Protein AF-A0A4S0MP78-F1 (afdb_monomer)

pLDDT: mean 83.23, std 20.67, range [44.12, 98.81]

Structure (mmCIF, N/CA/C/O backbone):
data_AF-A0A4S0MP78-F1
#
_entry.id   AF-A0A4S0MP78-F1
#
loop_
_atom_site.group_PDB
_atom_site.id
_atom_site.type_symbol
_atom_site.label_atom_id
_atom_site.label_alt_id
_atom_site.label_comp_id
_atom_site.label_asym_id
_atom_site.label_entity_id
_atom_site.label_seq_id
_atom_site.pdbx_PDB_ins_code
_atom_site.Cartn_x
_atom_site.Cartn_y
_atom_site.Cartn_z
_atom_site.occupancy
_atom_site.B_iso_or_equiv
_atom_site.auth_seq_id
_atom_site.auth_comp_id
_atom_site.auth_asym_id
_atom_site.auth_atom_id
_atom_site.pdbx_PDB_model_num
ATOM 1 N N . MET A 1 1 ? -15.219 48.459 63.300 1.00 55.19 1 MET A N 1
ATOM 2 C CA . MET A 1 1 ? -16.143 47.546 62.585 1.00 55.19 1 MET A CA 1
ATOM 3 C C . MET A 1 1 ? -16.292 47.858 61.081 1.00 55.19 1 MET A C 1
ATOM 5 O O . MET A 1 1 ? -17.227 47.370 60.475 1.00 55.19 1 MET A O 1
ATOM 9 N N . SER A 1 2 ? -15.349 48.574 60.436 1.00 51.41 2 SER A N 1
ATOM 10 C CA . SER A 1 2 ? -15.395 48.865 58.979 1.00 51.41 2 SER A CA 1
ATOM 11 C C . SER A 1 2 ? -14.285 48.167 58.157 1.00 51.41 2 SER A C 1
ATOM 13 O O . SER A 1 2 ? -14.355 48.085 56.939 1.00 51.41 2 SER A O 1
ATOM 15 N N . LYS A 1 3 ? -13.267 47.577 58.808 1.00 48.34 3 LYS A N 1
ATOM 16 C CA . LYS A 1 3 ? -12.114 46.948 58.121 1.00 48.34 3 LYS A CA 1
ATOM 17 C C . LYS A 1 3 ? -12.174 45.415 58.016 1.00 48.34 3 LYS A C 1
ATOM 19 O O . LYS A 1 3 ? -11.410 44.836 57.259 1.00 48.34 3 LYS A O 1
ATOM 24 N N . ILE A 1 4 ? -13.107 44.767 58.723 1.00 53.25 4 ILE A N 1
ATOM 25 C CA . ILE A 1 4 ? -13.326 43.307 58.647 1.00 53.25 4 ILE A CA 1
ATOM 26 C C . ILE A 1 4 ? -14.139 42.912 57.396 1.00 53.25 4 ILE A C 1
ATOM 28 O O . ILE A 1 4 ? -13.996 41.802 56.897 1.00 53.25 4 ILE A O 1
ATOM 32 N N . CYS A 1 5 ? -14.930 43.838 56.837 1.00 47.81 5 CYS A N 1
ATOM 33 C CA . CYS A 1 5 ? -15.753 43.583 55.649 1.00 47.81 5 CYS A CA 1
ATOM 34 C C . CYS A 1 5 ? -14.944 43.639 54.334 1.00 47.81 5 CYS A C 1
ATOM 36 O O . CYS A 1 5 ? -15.286 42.965 53.368 1.00 47.81 5 CYS A O 1
ATOM 38 N N . LEU A 1 6 ? -13.822 44.377 54.301 1.00 49.25 6 LEU A N 1
ATOM 39 C CA . LEU A 1 6 ? -13.010 44.534 53.083 1.00 49.25 6 LEU A CA 1
ATOM 40 C C . LEU A 1 6 ? -12.080 43.342 52.786 1.00 49.25 6 LEU A C 1
ATOM 42 O O . LEU A 1 6 ? -11.651 43.174 51.651 1.00 49.25 6 LEU A O 1
ATOM 46 N N . LEU A 1 7 ? -11.781 42.501 53.781 1.00 47.03 7 LEU A N 1
ATOM 47 C CA . LEU A 1 7 ? -10.925 41.318 53.610 1.00 47.03 7 LEU A CA 1
ATOM 48 C C . LEU A 1 7 ? -11.683 40.096 53.068 1.00 47.03 7 LEU A C 1
ATOM 50 O O . LEU A 1 7 ? -11.068 39.206 52.488 1.00 47.03 7 LEU A O 1
ATOM 54 N N . CYS A 1 8 ? -13.015 40.074 53.182 1.00 47.84 8 CYS A N 1
ATOM 55 C CA . CYS A 1 8 ? -13.838 38.975 52.666 1.00 47.84 8 CYS A CA 1
ATOM 56 C C . CYS A 1 8 ? -14.143 39.099 51.162 1.00 47.84 8 CYS A C 1
ATOM 58 O O . CYS A 1 8 ? -14.526 38.115 50.535 1.00 47.84 8 CYS A O 1
ATOM 60 N N . ALA A 1 9 ? -13.933 40.275 50.560 1.00 48.72 9 ALA A N 1
ATOM 61 C CA . ALA A 1 9 ? -14.227 40.511 49.145 1.00 48.72 9 ALA A CA 1
ATOM 62 C C . ALA A 1 9 ? -13.094 40.088 48.184 1.00 48.72 9 ALA A C 1
ATOM 64 O O . ALA A 1 9 ? -13.356 39.879 47.004 1.00 48.72 9 ALA A O 1
ATOM 65 N N . CYS A 1 10 ? -11.857 39.900 48.664 1.00 44.12 10 CYS A N 1
ATOM 66 C CA . CYS A 1 10 ? -10.734 39.457 47.818 1.00 44.12 10 CYS A CA 1
ATOM 67 C C . CYS A 1 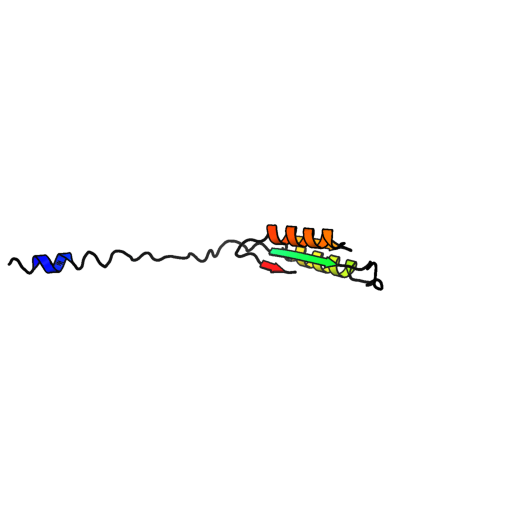10 ? -10.546 37.932 47.761 1.00 44.12 10 CYS A C 1
ATOM 69 O O . CYS A 1 10 ? -9.875 37.439 46.859 1.00 44.12 10 CYS A O 1
ATOM 71 N N . LEU A 1 11 ? -11.142 37.165 48.679 1.00 46.69 11 LEU A N 1
ATOM 72 C CA . LEU A 1 11 ? -11.009 35.700 48.705 1.00 46.69 11 LEU A CA 1
ATOM 73 C C . LEU A 1 11 ? -12.071 34.965 47.871 1.00 46.69 11 LEU A C 1
ATOM 75 O O . LEU A 1 11 ? -11.931 33.771 47.630 1.00 46.69 11 LEU A O 1
ATOM 79 N N . LEU A 1 12 ? -13.087 35.673 47.370 1.00 49.53 12 LEU A N 1
ATOM 80 C CA . LEU A 1 12 ? -14.126 35.104 46.501 1.00 49.53 12 LEU A CA 1
ATOM 81 C C . LEU A 1 12 ? -13.877 35.337 45.001 1.00 49.53 12 LEU A C 1
ATOM 83 O O . LEU A 1 12 ? -14.665 34.876 44.183 1.00 49.53 12 LEU A O 1
ATOM 87 N N . PHE A 1 13 ? -12.772 35.995 44.624 1.00 49.22 13 PHE A N 1
ATOM 88 C CA . PHE A 1 13 ? -12.442 36.287 43.219 1.00 49.22 13 PHE A CA 1
ATOM 89 C C . PHE A 1 13 ? -11.276 35.458 42.646 1.00 49.22 13 PHE A C 1
ATOM 91 O O . PHE A 1 13 ? -10.946 35.607 41.474 1.00 49.22 13 PHE A O 1
ATOM 98 N N . LEU A 1 14 ? -10.664 34.558 43.432 1.00 51.03 14 LEU A N 1
ATOM 99 C CA . LEU A 1 14 ? -9.525 33.733 42.984 1.00 51.03 14 LEU A CA 1
ATOM 100 C C . LEU A 1 14 ? -9.792 32.217 42.929 1.00 51.03 14 LEU A C 1
ATOM 102 O O . LEU A 1 14 ? -8.887 31.459 42.599 1.00 51.03 14 LEU A O 1
ATOM 106 N N . ALA A 1 15 ? -11.014 31.760 43.213 1.00 50.91 15 ALA A N 1
ATOM 107 C CA . ALA A 1 15 ? -11.350 30.330 43.279 1.00 50.91 15 ALA A CA 1
ATOM 108 C C . ALA A 1 15 ? -12.302 29.854 42.158 1.00 50.91 15 ALA A C 1
ATOM 110 O O . ALA A 1 15 ? -12.948 28.821 42.298 1.00 50.91 15 ALA A O 1
ATOM 111 N N . GLY A 1 16 ? -12.422 30.617 41.062 1.00 51.81 16 GLY A N 1
ATOM 112 C CA . GLY A 1 16 ? -13.407 30.371 39.996 1.00 51.81 16 GLY A CA 1
ATOM 113 C C . GLY A 1 16 ? -12.868 29.856 38.655 1.00 51.81 16 GLY A C 1
ATOM 114 O O . GLY A 1 16 ? -13.667 29.525 37.787 1.00 51.81 16 GLY A O 1
ATOM 115 N N . LEU A 1 17 ? -11.549 29.760 38.455 1.00 54.03 17 LEU A N 1
ATOM 116 C CA . LEU A 1 17 ? -10.958 29.195 37.229 1.00 54.03 17 LEU A CA 1
ATOM 117 C C . LEU A 1 17 ? -10.347 27.822 37.497 1.00 54.03 17 LEU A C 1
ATOM 119 O O . LEU A 1 17 ? -9.173 27.565 37.255 1.00 54.03 17 LEU A O 1
ATOM 123 N N . SER A 1 18 ? -11.170 26.912 37.998 1.00 50.94 18 SER A N 1
ATOM 124 C CA . SER A 1 18 ? -10.937 25.490 37.787 1.00 50.94 18 SER A CA 1
ATOM 125 C C . SER A 1 18 ? -11.748 25.093 36.562 1.00 50.94 18 SER A C 1
ATOM 127 O O . SER A 1 18 ? -12.841 24.556 36.682 1.00 50.94 18 SER A O 1
ATOM 129 N N . THR A 1 19 ? -11.240 25.392 35.367 1.00 57.81 19 THR A N 1
ATOM 130 C CA . THR A 1 19 ? -11.547 24.553 34.207 1.00 57.81 19 THR A CA 1
ATOM 131 C C . THR A 1 19 ? -10.690 23.304 34.362 1.00 57.81 19 THR A C 1
ATOM 133 O O . THR A 1 19 ? -9.498 23.367 34.045 1.00 57.81 19 THR A O 1
ATOM 136 N N . PRO A 1 20 ? -11.217 22.160 34.837 1.00 49.38 20 PRO A N 1
ATOM 137 C CA . PRO A 1 20 ? -10.630 20.915 34.404 1.00 49.38 20 PRO A CA 1
ATOM 138 C C . PRO A 1 20 ? -10.843 20.895 32.891 1.00 49.38 20 PRO A C 1
ATOM 140 O O . PRO A 1 20 ? -11.953 20.687 32.406 1.00 49.38 20 PRO A O 1
ATOM 143 N N . ALA A 1 21 ? -9.785 21.161 32.126 1.00 54.28 21 ALA A N 1
ATOM 144 C CA . ALA A 1 21 ? -9.702 20.635 30.778 1.00 54.28 21 ALA A CA 1
ATOM 145 C C . ALA A 1 21 ? -9.630 19.113 30.944 1.00 54.28 21 ALA A C 1
ATOM 147 O O . ALA A 1 21 ? -8.553 18.519 30.954 1.00 54.28 21 ALA A O 1
ATOM 148 N N . ALA A 1 22 ? -10.788 18.496 31.182 1.00 51.28 22 ALA A N 1
ATOM 149 C CA . ALA A 1 22 ? -10.983 17.083 30.977 1.00 51.28 22 ALA A CA 1
ATOM 150 C C . ALA A 1 22 ? -10.803 16.882 29.474 1.00 51.28 22 ALA A C 1
ATOM 152 O O . ALA A 1 22 ? -11.739 16.974 28.687 1.00 51.28 22 ALA A O 1
ATOM 153 N N . SER A 1 23 ? -9.548 16.700 29.068 1.00 53.97 23 SER A N 1
ATOM 154 C CA . SER A 1 23 ? -9.246 15.943 27.871 1.00 53.97 23 SER A CA 1
ATOM 155 C C . SER A 1 23 ? -9.742 14.542 28.182 1.00 53.97 23 SER A C 1
ATOM 157 O O . SER A 1 23 ? -9.039 13.736 28.795 1.00 53.97 23 SER A O 1
ATOM 159 N N . GLU A 1 24 ? -11.016 14.299 27.881 1.00 53.28 24 GLU A N 1
ATOM 160 C CA . GLU A 1 24 ? -11.532 12.954 27.740 1.00 53.28 24 GLU A CA 1
ATOM 161 C C . GLU A 1 24 ? -10.669 12.317 26.659 1.00 53.28 24 GLU A C 1
ATOM 163 O O . GLU A 1 24 ? -10.861 12.524 25.461 1.00 53.28 24 GLU A O 1
ATOM 168 N N . ALA A 1 25 ? -9.645 11.581 27.096 1.00 52.97 25 ALA A N 1
ATOM 169 C CA . ALA A 1 25 ? -9.038 10.567 26.269 1.00 52.97 25 ALA A CA 1
ATOM 170 C C . ALA A 1 25 ? -10.212 9.727 25.774 1.00 52.97 25 ALA A C 1
ATOM 172 O O . ALA A 1 25 ? -10.888 9.064 26.561 1.00 52.97 25 ALA A O 1
ATOM 173 N N . GLN A 1 26 ? -10.512 9.877 24.488 1.00 55.00 26 GLN A N 1
ATOM 174 C CA . GLN A 1 26 ? -11.659 9.302 23.812 1.00 55.00 26 GLN A CA 1
ATOM 175 C C . GLN A 1 26 ? -11.441 7.787 23.712 1.00 55.00 26 GLN A C 1
ATOM 177 O O . GLN A 1 26 ? -11.111 7.242 22.661 1.00 55.00 26 GLN A O 1
ATOM 182 N N . ILE A 1 27 ? -11.560 7.097 24.846 1.00 55.22 27 ILE A N 1
ATOM 183 C CA . ILE A 1 27 ? -11.507 5.646 24.963 1.00 55.22 27 ILE A CA 1
ATOM 184 C C . ILE A 1 27 ? -12.857 5.152 24.447 1.00 55.22 27 ILE A C 1
ATOM 186 O O . ILE A 1 27 ? -13.821 5.015 25.194 1.00 55.22 27 ILE A O 1
ATOM 190 N N . GLY A 1 28 ? -12.953 4.965 23.132 1.00 53.50 28 GLY A N 1
ATOM 191 C CA . GLY A 1 28 ? -14.174 4.439 22.525 1.00 53.50 28 GLY A CA 1
ATOM 192 C C . GLY A 1 28 ? -14.227 4.427 21.003 1.00 53.50 28 GLY A C 1
ATOM 193 O O . GLY A 1 28 ? -15.017 3.669 20.448 1.00 53.50 28 GLY A O 1
ATOM 194 N N . GLN A 1 29 ? -13.391 5.195 20.298 1.00 59.66 29 GLN A N 1
ATOM 195 C CA . GLN A 1 29 ? -13.308 5.065 18.842 1.00 59.66 29 GLN A CA 1
ATOM 196 C C . GLN A 1 29 ? -12.295 3.976 18.497 1.00 59.66 29 GLN A C 1
ATOM 198 O O . GLN A 1 29 ? -11.106 4.093 18.786 1.00 59.66 29 GLN A O 1
ATOM 203 N N . ARG A 1 30 ? -12.777 2.883 17.901 1.00 68.06 30 ARG A N 1
ATOM 204 C CA . ARG A 1 30 ? -11.929 1.870 17.268 1.00 68.06 30 ARG A CA 1
ATOM 205 C C . ARG A 1 30 ? -11.078 2.595 16.224 1.00 68.06 30 ARG A C 1
ATOM 207 O O . ARG A 1 30 ? -11.631 3.043 15.227 1.00 68.06 30 ARG A O 1
ATOM 214 N N . SER A 1 31 ? -9.777 2.742 16.474 1.00 83.31 31 SER A N 1
ATOM 215 C CA . SER A 1 31 ? -8.870 3.422 15.545 1.00 83.31 31 SER A CA 1
ATOM 216 C C . SER A 1 31 ? -8.980 2.787 14.161 1.00 83.31 31 SER A C 1
ATOM 218 O O . SER A 1 31 ? -8.883 1.558 14.031 1.00 83.31 31 SER A O 1
ATOM 220 N N . HIS A 1 32 ? -9.231 3.604 13.133 1.00 93.94 32 HIS A N 1
ATOM 221 C CA . HIS A 1 32 ? -9.254 3.091 11.772 1.00 93.94 32 HIS A CA 1
ATOM 222 C C . HIS A 1 32 ? -7.844 2.626 11.417 1.00 93.94 32 HIS A C 1
ATOM 224 O O . HIS A 1 32 ? -6.843 3.202 11.850 1.00 93.94 32 HIS A O 1
ATOM 230 N N . ARG A 1 33 ? -7.762 1.517 10.685 1.00 96.69 33 ARG A N 1
ATOM 231 C CA . ARG A 1 33 ? -6.494 0.893 10.318 1.00 96.69 33 ARG A CA 1
ATOM 232 C C . ARG A 1 33 ? -6.337 1.003 8.816 1.00 96.69 33 ARG A C 1
ATOM 234 O O . ARG A 1 33 ? -7.153 0.449 8.087 1.00 96.69 33 ARG A O 1
ATOM 241 N N . TYR A 1 34 ? -5.294 1.677 8.357 1.00 98.19 34 TYR A N 1
ATOM 242 C CA . TYR A 1 34 ? -5.013 1.842 6.933 1.00 98.19 34 TYR A CA 1
ATOM 243 C C . TYR A 1 34 ? -3.635 1.295 6.600 1.00 98.19 34 TYR A C 1
ATOM 245 O O . TYR A 1 34 ? -2.688 1.483 7.365 1.00 98.19 34 TYR A O 1
ATOM 253 N N . ALA A 1 35 ? -3.505 0.635 5.452 1.00 98.50 35 ALA A N 1
ATOM 254 C CA . ALA A 1 35 ? -2.203 0.214 4.955 1.00 98.50 35 ALA A CA 1
ATOM 255 C C . ALA A 1 35 ? -1.981 0.607 3.497 1.00 98.50 35 ALA A C 1
ATOM 257 O O . ALA A 1 35 ? -2.906 0.574 2.682 1.00 98.50 35 ALA A O 1
ATOM 258 N N . LEU A 1 36 ? -0.739 0.940 3.165 1.00 98.62 36 LEU A N 1
ATOM 259 C CA . LEU A 1 36 ? -0.262 1.053 1.793 1.00 98.62 36 LEU A CA 1
ATOM 260 C C . LEU A 1 36 ? 0.668 -0.125 1.514 1.00 98.62 36 LEU A C 1
ATOM 262 O O . LEU A 1 36 ? 1.629 -0.333 2.237 1.00 98.62 36 LEU A O 1
ATOM 266 N N . VAL A 1 37 ? 0.393 -0.891 0.462 1.00 98.56 37 VAL A N 1
ATOM 267 C CA . VAL A 1 37 ? 1.264 -1.990 0.030 1.00 98.56 37 VAL A CA 1
ATOM 268 C C . VAL A 1 37 ? 1.601 -1.777 -1.438 1.00 98.56 37 VAL A C 1
ATOM 270 O O . VAL A 1 37 ? 0.699 -1.636 -2.264 1.00 98.56 37 VAL A O 1
ATOM 273 N N . ILE A 1 38 ? 2.890 -1.744 -1.773 1.00 98.31 38 ILE A N 1
ATOM 274 C CA . ILE A 1 38 ? 3.368 -1.616 -3.154 1.00 98.31 38 ILE A CA 1
ATOM 275 C C . ILE A 1 38 ? 4.238 -2.824 -3.495 1.00 98.31 38 ILE A C 1
ATOM 277 O O . ILE A 1 38 ? 5.244 -3.063 -2.834 1.00 98.31 38 ILE A O 1
ATOM 281 N N . GLY A 1 39 ? 3.874 -3.556 -4.546 1.00 98.06 39 GLY A N 1
ATOM 282 C CA . GLY A 1 39 ? 4.669 -4.662 -5.082 1.00 98.06 39 GLY A CA 1
ATOM 283 C C . GLY A 1 39 ? 5.088 -4.398 -6.514 1.00 98.06 39 GLY A C 1
ATOM 284 O O . GLY A 1 39 ? 4.233 -4.312 -7.389 1.00 98.06 39 GLY A O 1
ATOM 285 N N . ASN A 1 40 ? 6.390 -4.310 -6.769 1.00 97.75 40 ASN A N 1
ATOM 286 C CA . ASN A 1 40 ? 6.925 -4.145 -8.119 1.00 97.75 40 ASN A CA 1
ATOM 287 C C . ASN A 1 40 ? 7.756 -5.373 -8.500 1.00 97.75 40 ASN A C 1
ATOM 289 O O . ASN A 1 40 ? 8.625 -5.809 -7.747 1.00 97.75 40 ASN A O 1
ATOM 293 N N . SER A 1 41 ? 7.494 -5.90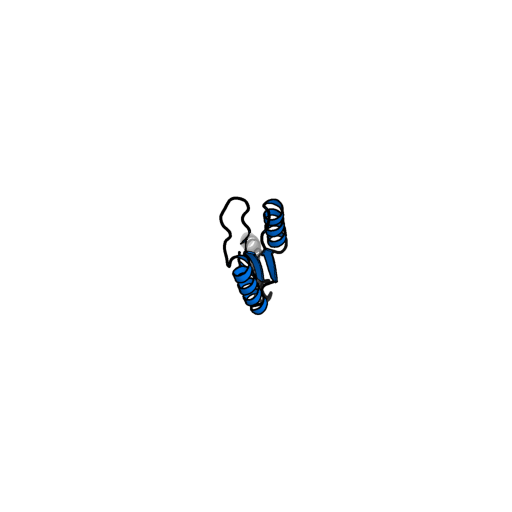3 -9.684 1.00 97.94 41 SER A N 1
ATOM 294 C CA . SER A 1 41 ? 8.189 -7.017 -10.316 1.00 97.94 41 SER A CA 1
ATOM 295 C C . SER A 1 41 ? 8.761 -6.608 -11.673 1.00 97.94 41 SER A C 1
ATOM 297 O O . SER A 1 41 ? 9.915 -6.918 -11.957 1.00 97.94 41 SER A O 1
ATOM 299 N N . ALA A 1 42 ? 8.008 -5.861 -12.481 1.00 96.38 42 ALA A N 1
ATOM 300 C CA . ALA A 1 42 ? 8.345 -5.507 -13.858 1.00 96.38 42 ALA A CA 1
ATOM 301 C C . ALA A 1 42 ? 9.105 -4.169 -13.965 1.00 96.38 42 ALA A C 1
ATOM 303 O O . ALA A 1 42 ? 8.610 -3.180 -14.508 1.00 96.38 42 ALA A O 1
ATOM 304 N N . TYR A 1 43 ? 10.335 -4.120 -13.450 1.00 94.69 43 TYR A N 1
ATOM 305 C CA . TYR A 1 43 ? 11.174 -2.926 -13.564 1.00 94.69 43 TYR A CA 1
ATOM 306 C C . TYR A 1 43 ? 11.632 -2.676 -15.008 1.00 94.69 43 TYR A C 1
ATOM 308 O O . TYR A 1 43 ? 12.125 -3.569 -15.688 1.00 94.69 43 TYR A O 1
ATOM 316 N N . ARG A 1 44 ? 11.530 -1.422 -15.469 1.00 93.38 44 ARG A N 1
ATOM 317 C CA . ARG A 1 44 ? 11.916 -1.036 -16.840 1.00 93.38 44 ARG A CA 1
ATOM 318 C C . ARG A 1 44 ? 13.430 -1.017 -17.076 1.00 93.38 44 ARG A C 1
ATOM 320 O O . ARG A 1 44 ? 13.883 -1.318 -18.173 1.00 93.38 44 ARG A O 1
ATOM 327 N N . TYR A 1 45 ? 14.198 -0.622 -16.061 1.00 94.94 45 TYR A N 1
ATOM 328 C CA . TYR A 1 45 ? 15.648 -0.387 -16.159 1.00 94.94 45 TYR A CA 1
ATOM 329 C C . TYR A 1 45 ? 16.467 -1.299 -15.238 1.00 94.94 45 TYR A C 1
ATOM 331 O O . TYR A 1 45 ? 17.642 -1.043 -14.994 1.0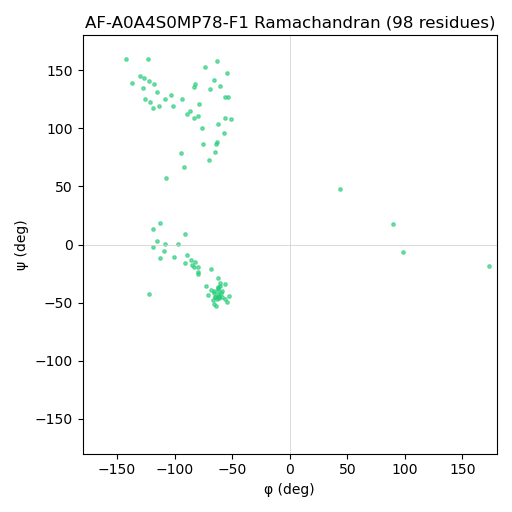0 94.94 45 TYR A O 1
ATOM 339 N N . ALA A 1 46 ? 15.841 -2.339 -14.692 1.00 93.69 46 ALA A N 1
ATOM 340 C CA . ALA A 1 46 ? 16.478 -3.318 -13.823 1.00 93.69 46 ALA A CA 1
ATOM 341 C C . ALA A 1 46 ? 15.909 -4.711 -14.129 1.00 93.69 46 ALA A C 1
ATOM 343 O O . ALA A 1 46 ? 14.818 -4.803 -14.695 1.00 93.69 46 ALA A O 1
ATOM 344 N N . PRO A 1 47 ? 16.615 -5.793 -13.763 1.00 95.88 47 PRO A N 1
ATOM 345 C CA . PRO A 1 47 ? 16.064 -7.137 -13.855 1.00 95.88 47 PRO A CA 1
ATOM 346 C C . PRO A 1 47 ? 14.733 -7.258 -13.107 1.00 95.88 47 PRO A C 1
ATOM 348 O O . PRO A 1 47 ? 14.517 -6.613 -12.080 1.00 95.88 47 PRO A O 1
ATOM 351 N N . SER A 1 48 ? 13.855 -8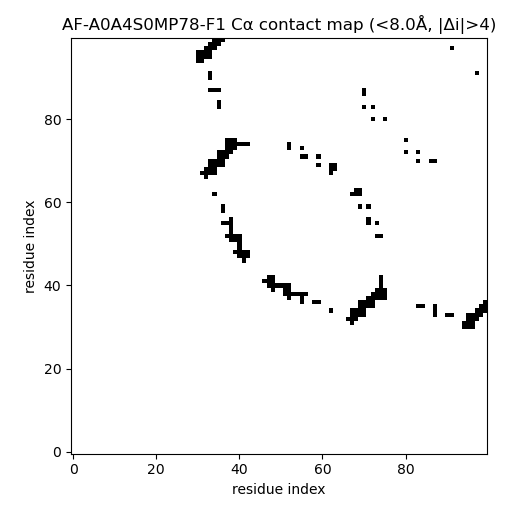.119 -13.620 1.00 95.38 48 SER A N 1
ATOM 352 C CA . SER A 1 48 ? 12.566 -8.395 -12.989 1.00 95.38 48 SER A CA 1
ATOM 353 C C . SER A 1 48 ? 12.760 -8.959 -11.581 1.00 95.38 48 SER A C 1
ATOM 355 O O . SER A 1 48 ? 13.563 -9.872 -11.384 1.00 95.38 48 SER A O 1
ATOM 357 N N . LEU A 1 49 ? 11.976 -8.473 -10.617 1.00 96.00 49 LEU A N 1
ATOM 358 C CA . LEU A 1 49 ? 11.920 -9.036 -9.269 1.00 96.00 49 LEU A CA 1
ATOM 359 C C . LEU A 1 49 ? 10.839 -10.134 -9.229 1.00 96.00 49 LEU A C 1
ATOM 361 O O . LEU A 1 49 ? 9.657 -9.803 -9.347 1.00 96.00 49 LEU A O 1
ATOM 365 N N . PRO A 1 50 ? 11.184 -11.425 -9.064 1.00 92.81 50 PRO A N 1
ATOM 366 C CA . PRO A 1 50 ? 10.256 -12.525 -9.355 1.00 92.81 50 PRO A CA 1
ATOM 367 C C . PRO A 1 50 ? 8.963 -12.537 -8.530 1.00 92.81 50 PRO A C 1
ATOM 369 O O . PRO A 1 50 ? 7.923 -12.935 -9.044 1.00 92.81 50 PRO A O 1
ATOM 372 N N . ASN A 1 51 ? 9.012 -12.082 -7.273 1.00 96.38 51 ASN A N 1
ATOM 373 C CA . ASN A 1 51 ? 7.910 -12.275 -6.324 1.00 96.38 51 ASN A CA 1
ATOM 374 C C . ASN A 1 51 ? 7.275 -10.983 -5.800 1.00 96.38 51 ASN A C 1
ATOM 376 O O . ASN A 1 51 ? 6.277 -11.066 -5.094 1.00 96.38 51 ASN A O 1
ATOM 380 N N . GLY A 1 52 ? 7.761 -9.799 -6.189 1.00 97.81 52 GLY A N 1
ATOM 381 C CA . GLY A 1 52 ? 7.285 -8.522 -5.636 1.00 97.81 52 GLY A CA 1
ATOM 382 C C . GLY A 1 52 ? 5.762 -8.337 -5.707 1.00 97.81 52 GLY A C 1
ATOM 383 O O . GLY A 1 52 ? 5.131 -7.954 -4.723 1.00 97.81 52 GLY A O 1
ATOM 384 N N . VAL A 1 53 ? 5.143 -8.671 -6.843 1.00 98.50 53 VAL A N 1
ATOM 385 C CA . VAL A 1 53 ? 3.678 -8.618 -7.004 1.00 98.50 53 VAL A CA 1
ATOM 386 C C . VAL A 1 53 ? 2.947 -9.667 -6.157 1.00 98.50 53 VAL A C 1
ATOM 388 O O . VAL A 1 53 ? 1.880 -9.378 -5.611 1.00 98.50 53 VAL A O 1
ATOM 391 N N . ASN A 1 54 ? 3.484 -10.882 -6.053 1.00 98.38 54 ASN A N 1
ATOM 392 C CA . ASN A 1 54 ? 2.854 -11.966 -5.295 1.00 98.38 54 ASN A CA 1
ATOM 393 C C . ASN A 1 54 ? 2.927 -11.698 -3.788 1.00 98.38 54 ASN A C 1
ATOM 395 O O . ASN A 1 54 ? 1.914 -11.817 -3.098 1.00 98.38 54 ASN A O 1
ATOM 399 N N . ASP A 1 55 ? 4.080 -11.241 -3.308 1.00 98.50 55 ASP A N 1
ATOM 400 C CA . ASP A 1 55 ? 4.309 -10.895 -1.907 1.00 98.50 55 ASP A CA 1
ATOM 401 C C . ASP A 1 55 ? 3.388 -9.747 -1.480 1.00 98.50 55 ASP A C 1
ATOM 403 O O . ASP A 1 55 ? 2.703 -9.834 -0.461 1.00 98.50 55 ASP A O 1
ATOM 407 N N . ALA A 1 56 ? 3.269 -8.704 -2.307 1.00 98.62 56 ALA A N 1
ATOM 408 C CA . ALA A 1 56 ? 2.372 -7.584 -2.035 1.00 98.62 56 ALA A CA 1
ATOM 409 C C . ALA A 1 56 ? 0.896 -8.005 -1.968 1.00 98.62 56 ALA A C 1
ATOM 411 O O . ALA A 1 56 ? 0.150 -7.509 -1.123 1.00 98.62 56 ALA A O 1
ATOM 412 N N . LYS A 1 57 ? 0.459 -8.942 -2.819 1.00 98.69 57 LYS A N 1
ATOM 413 C CA . LYS A 1 57 ? -0.900 -9.502 -2.744 1.00 98.69 57 LYS A CA 1
ATOM 414 C C . LYS A 1 57 ? -1.116 -10.281 -1.447 1.00 98.69 57 LYS A C 1
ATOM 416 O O . LYS A 1 57 ? -2.140 -10.070 -0.800 1.00 98.69 57 LYS A O 1
ATOM 421 N N . ALA A 1 58 ? -0.162 -11.130 -1.063 1.00 98.69 58 ALA A N 1
ATOM 422 C CA . ALA A 1 58 ? -0.240 -11.929 0.159 1.00 98.69 58 ALA A CA 1
ATOM 423 C C . ALA A 1 58 ? -0.281 -11.042 1.414 1.00 98.69 58 ALA A C 1
ATOM 425 O O . ALA A 1 58 ? -1.166 -11.190 2.255 1.00 98.69 58 ALA A O 1
ATOM 426 N N . ILE A 1 59 ? 0.606 -10.049 1.498 1.00 98.75 59 ILE A N 1
ATOM 427 C CA . ILE A 1 59 ? 0.633 -9.076 2.597 1.00 98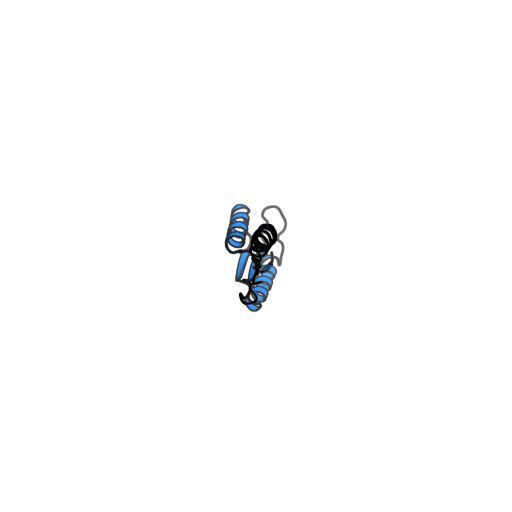.75 59 ILE A CA 1
ATOM 428 C C . ILE A 1 59 ? -0.675 -8.278 2.639 1.00 98.75 59 ILE A C 1
ATOM 430 O O . ILE A 1 59 ? -1.286 -8.145 3.699 1.00 98.75 59 ILE A O 1
ATOM 434 N N . ALA A 1 60 ? -1.153 -7.787 1.491 1.00 98.81 60 ALA A N 1
ATOM 435 C CA . ALA A 1 60 ? -2.413 -7.054 1.426 1.00 98.81 60 ALA A CA 1
ATOM 436 C C . ALA A 1 60 ? -3.606 -7.902 1.880 1.00 98.81 60 ALA A C 1
ATOM 438 O O . ALA A 1 60 ? -4.527 -7.373 2.499 1.00 98.81 60 ALA A O 1
ATOM 439 N N . GLN A 1 61 ? -3.611 -9.200 1.581 1.00 98.75 61 GLN A N 1
ATOM 440 C CA . GLN A 1 61 ? -4.644 -10.113 2.054 1.00 98.75 61 GLN A CA 1
ATOM 441 C C . GLN A 1 61 ? -4.618 -10.244 3.583 1.00 98.75 61 GLN A C 1
ATOM 443 O O . GLN A 1 61 ? -5.632 -9.969 4.221 1.00 98.75 61 GLN A O 1
ATOM 448 N N . VAL A 1 62 ? -3.462 -10.557 4.175 1.00 98.62 62 VAL A N 1
ATOM 449 C CA . VAL A 1 62 ? -3.313 -10.695 5.637 1.00 98.62 62 VAL A CA 1
ATOM 450 C C . VAL A 1 62 ? -3.683 -9.398 6.369 1.00 98.62 62 VAL A C 1
ATOM 452 O O . VAL A 1 62 ? -4.350 -9.408 7.405 1.00 98.62 62 VAL A O 1
ATOM 455 N N . LEU A 1 63 ? -3.304 -8.243 5.819 1.00 98.50 63 LEU A N 1
ATOM 456 C CA . LEU A 1 63 ? -3.663 -6.947 6.394 1.00 98.50 63 LEU A CA 1
ATOM 457 C C . LEU A 1 63 ? -5.178 -6.697 6.342 1.00 98.50 63 LEU A C 1
ATOM 459 O O . LEU A 1 63 ? -5.760 -6.261 7.335 1.00 98.50 63 LEU A O 1
ATOM 463 N N . ARG A 1 64 ? -5.849 -7.038 5.235 1.00 98.50 64 ARG A N 1
ATOM 464 C CA . ARG A 1 64 ? -7.319 -6.949 5.159 1.00 98.50 64 ARG A CA 1
ATOM 465 C C . ARG A 1 64 ? -7.996 -7.855 6.185 1.00 98.50 64 ARG A C 1
ATOM 467 O O . ARG A 1 64 ? -8.910 -7.408 6.872 1.00 98.50 64 ARG A O 1
ATOM 474 N N . GLU A 1 65 ? -7.522 -9.089 6.334 1.00 98.19 65 GLU A N 1
ATOM 475 C CA . GLU A 1 65 ? -8.047 -10.060 7.307 1.00 98.19 65 GLU A CA 1
ATOM 476 C C . GLU A 1 65 ? -7.882 -9.582 8.762 1.00 98.19 65 GLU A C 1
ATOM 478 O O . GLU A 1 65 ? -8.711 -9.880 9.620 1.00 98.19 65 GLU A O 1
ATOM 483 N N . THR A 1 66 ? -6.861 -8.766 9.039 1.00 96.81 66 THR A N 1
ATOM 484 C CA . THR A 1 66 ? -6.602 -8.168 10.364 1.00 96.81 66 THR A CA 1
ATOM 485 C C . THR A 1 66 ? -7.262 -6.795 10.570 1.00 96.81 66 THR A C 1
ATOM 487 O O . THR A 1 66 ? -7.045 -6.125 11.591 1.00 96.81 66 THR A O 1
ATOM 490 N N . GLY A 1 67 ? -8.123 -6.393 9.631 1.00 96.25 67 GLY A N 1
ATOM 491 C CA . GLY A 1 67 ? -8.974 -5.211 9.728 1.00 96.25 67 GLY A CA 1
ATOM 492 C C . GLY A 1 67 ? -8.357 -3.924 9.189 1.00 96.25 67 GLY A C 1
ATOM 493 O O . GLY A 1 67 ? -8.851 -2.855 9.543 1.00 96.25 67 GLY A O 1
ATOM 494 N N . PHE A 1 68 ? -7.301 -4.001 8.373 1.00 98.06 68 PHE A N 1
ATOM 495 C CA . PHE A 1 68 ? -6.796 -2.846 7.631 1.00 98.06 68 PHE A CA 1
ATOM 496 C C . PHE A 1 68 ? -7.596 -2.602 6.349 1.00 98.06 68 PHE A C 1
ATOM 498 O O . PHE A 1 68 ? -7.855 -3.515 5.563 1.00 98.06 68 PHE A O 1
ATOM 505 N N . GLU A 1 69 ? -7.882 -1.338 6.064 1.00 97.75 69 GLU A N 1
ATOM 506 C CA . GLU A 1 69 ? -8.211 -0.883 4.721 1.00 97.75 69 GLU A CA 1
ATOM 507 C C . GLU A 1 69 ? -6.914 -0.717 3.916 1.00 97.75 69 GLU A C 1
ATOM 509 O O . GLU A 1 69 ? -6.091 0.162 4.184 1.00 97.75 69 GLU A O 1
ATOM 514 N N . VAL A 1 70 ? -6.707 -1.593 2.930 1.00 98.38 70 VAL A N 1
ATOM 515 C CA . VAL A 1 70 ? -5.443 -1.664 2.184 1.00 98.38 70 VAL A CA 1
ATOM 516 C C . VAL A 1 70 ? -5.546 -0.986 0.821 1.00 98.38 70 VAL A C 1
ATOM 518 O O . VAL A 1 70 ? -6.268 -1.450 -0.069 1.00 98.38 70 VAL A O 1
ATOM 521 N N . THR A 1 71 ? -4.727 0.043 0.616 1.00 98.38 71 THR A N 1
ATOM 522 C CA . THR A 1 71 ? -4.379 0.572 -0.705 1.00 98.38 71 THR A CA 1
ATOM 523 C C . THR A 1 71 ? -3.244 -0.271 -1.288 1.00 98.38 71 THR A C 1
ATOM 525 O O . THR A 1 71 ? -2.116 -0.203 -0.816 1.00 98.38 71 THR A O 1
ATOM 528 N N . LEU A 1 72 ? -3.542 -1.078 -2.309 1.00 98.56 72 LEU A N 1
ATOM 529 C CA . LEU A 1 72 ? -2.563 -1.930 -2.993 1.00 98.56 72 LEU A CA 1
ATOM 530 C C . LEU A 1 72 ? -2.175 -1.314 -4.345 1.00 98.56 72 LEU A C 1
ATOM 532 O O . LEU A 1 72 ? -3.053 -1.010 -5.152 1.00 98.56 72 LEU A O 1
ATOM 536 N N . GLY A 1 73 ? -0.876 -1.168 -4.599 1.00 98.38 73 GLY A N 1
ATOM 537 C CA . GLY A 1 73 ? -0.313 -0.837 -5.908 1.00 98.38 73 GLY A CA 1
ATOM 538 C C . GLY A 1 73 ? 0.590 -1.953 -6.413 1.00 98.38 73 GLY A C 1
ATOM 539 O O . GLY A 1 73 ? 1.373 -2.504 -5.646 1.00 98.38 73 GLY A O 1
ATOM 540 N N . LEU A 1 74 ? 0.485 -2.280 -7.698 1.00 98.38 74 LEU A N 1
ATOM 541 C CA . LEU A 1 74 ? 1.292 -3.312 -8.344 1.00 98.38 74 LEU A CA 1
ATOM 542 C C . LEU A 1 74 ? 1.946 -2.730 -9.593 1.00 98.38 74 LEU A C 1
ATOM 544 O O . LEU A 1 74 ? 1.257 -2.034 -10.339 1.00 98.38 74 LEU A O 1
ATOM 548 N N . ASP A 1 75 ? 3.240 -2.994 -9.787 1.00 97.69 75 ASP A N 1
ATOM 549 C CA . ASP A 1 75 ? 4.038 -2.497 -10.921 1.00 97.69 75 ASP A CA 1
ATOM 550 C C . ASP A 1 75 ? 3.764 -1.014 -11.222 1.00 97.69 75 ASP A C 1
ATOM 552 O O . ASP A 1 75 ? 3.472 -0.597 -12.345 1.00 97.69 75 ASP A O 1
ATOM 556 N N . ALA A 1 76 ? 3.779 -0.204 -10.162 1.00 96.81 76 ALA A N 1
ATOM 557 C CA . ALA A 1 76 ? 3.340 1.177 -10.231 1.00 96.81 76 ALA A CA 1
ATOM 558 C C . ALA A 1 76 ? 4.427 2.070 -10.841 1.00 96.81 76 ALA A C 1
ATOM 560 O O . ALA A 1 76 ? 5.510 2.239 -10.281 1.00 96.81 76 ALA A O 1
ATOM 561 N N . GLU A 1 77 ? 4.089 2.733 -11.945 1.00 95.38 77 GLU A N 1
ATOM 562 C CA . GLU A 1 77 ? 4.889 3.828 -12.494 1.00 95.38 77 GLU A CA 1
ATOM 563 C C . GLU A 1 77 ? 4.949 5.017 -11.515 1.00 95.38 77 GLU A C 1
ATOM 565 O O . GLU A 1 77 ? 4.076 5.206 -10.662 1.00 95.38 77 GLU A O 1
ATOM 570 N N . ALA A 1 78 ? 5.965 5.875 -11.653 1.00 95.12 78 ALA A N 1
ATOM 571 C CA . ALA A 1 78 ? 6.249 6.939 -10.683 1.00 95.12 78 ALA A CA 1
ATOM 572 C C . ALA A 1 78 ? 5.067 7.902 -10.428 1.00 95.12 78 ALA A C 1
ATOM 574 O O . ALA A 1 78 ? 4.891 8.398 -9.313 1.00 95.12 78 ALA A O 1
ATOM 575 N N . SER A 1 79 ? 4.253 8.188 -11.450 1.00 97.12 79 SER A N 1
ATOM 576 C CA . SER A 1 79 ? 3.036 9.000 -11.314 1.00 97.12 79 SER A CA 1
ATOM 577 C C . SER A 1 79 ? 1.979 8.295 -10.462 1.00 97.12 79 SER A C 1
ATOM 579 O O . SER A 1 79 ? 1.457 8.895 -9.522 1.00 97.12 79 SER A O 1
ATOM 581 N N . THR A 1 80 ? 1.713 7.022 -10.744 1.00 97.19 80 THR A N 1
ATOM 582 C CA . THR A 1 80 ? 0.780 6.173 -9.997 1.00 97.19 80 THR A CA 1
ATOM 583 C C . THR A 1 80 ? 1.230 5.994 -8.551 1.00 97.19 80 THR A C 1
ATOM 585 O O . THR A 1 80 ? 0.424 6.147 -7.639 1.00 97.19 80 THR A O 1
AT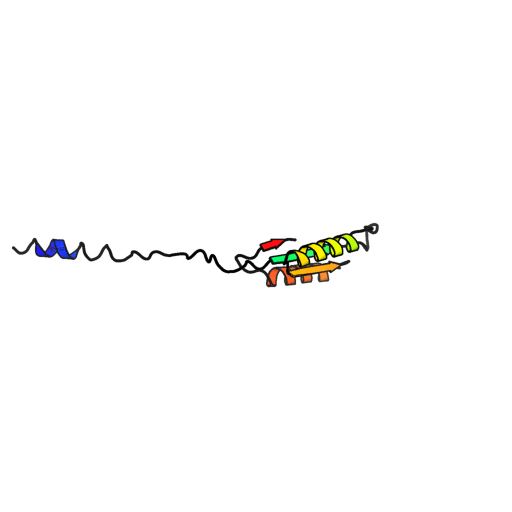OM 588 N N . PHE A 1 81 ? 2.524 5.773 -8.310 1.00 97.38 81 PHE A N 1
ATOM 589 C CA . PHE A 1 81 ? 3.083 5.659 -6.961 1.00 97.38 81 PHE A CA 1
ATOM 590 C C . PHE A 1 81 ? 2.777 6.902 -6.105 1.00 97.38 81 PHE A C 1
ATOM 592 O O . PHE A 1 81 ? 2.267 6.792 -4.989 1.00 97.38 81 PHE A O 1
ATOM 599 N N . ARG A 1 82 ? 2.983 8.109 -6.657 1.00 98.06 82 ARG A N 1
ATOM 600 C CA . ARG A 1 82 ? 2.624 9.372 -5.982 1.00 98.06 82 ARG A CA 1
ATOM 601 C C . ARG A 1 82 ? 1.123 9.490 -5.714 1.00 98.06 82 ARG A C 1
ATOM 603 O O . ARG A 1 82 ? 0.728 9.979 -4.656 1.00 98.06 82 ARG A O 1
ATOM 610 N N . GLN A 1 83 ? 0.283 9.048 -6.649 1.00 98.31 83 GLN A N 1
ATOM 611 C CA . GLN A 1 83 ? -1.171 9.055 -6.465 1.00 98.31 83 GLN A CA 1
ATOM 612 C C . GLN A 1 83 ? -1.611 8.098 -5.352 1.00 98.31 83 GLN A C 1
ATOM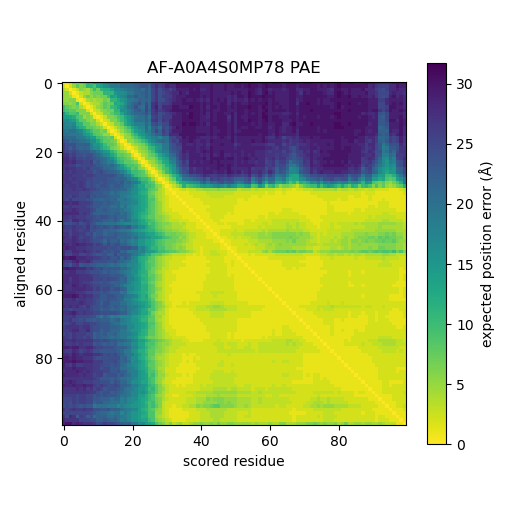 614 O O . GLN A 1 83 ? -2.478 8.464 -4.559 1.00 98.31 83 GLN A O 1
ATOM 619 N N . LEU A 1 84 ? -0.995 6.917 -5.260 1.00 98.25 84 LEU A N 1
ATOM 620 C CA . LEU A 1 84 ? -1.276 5.920 -4.226 1.00 98.25 84 LEU A CA 1
ATOM 621 C C . LEU A 1 84 ? -0.898 6.432 -2.834 1.00 98.25 84 LEU A C 1
ATOM 623 O O . LEU A 1 84 ? -1.729 6.364 -1.931 1.00 98.25 84 LEU A O 1
ATOM 627 N N . ILE A 1 85 ? 0.278 7.052 -2.684 1.00 97.81 85 ILE A N 1
ATOM 628 C CA . ILE A 1 85 ? 0.658 7.743 -1.438 1.00 97.81 85 ILE A CA 1
ATOM 629 C C . ILE A 1 85 ? -0.348 8.847 -1.109 1.00 97.81 85 ILE A C 1
ATOM 631 O O . ILE A 1 85 ? -0.803 8.971 0.027 1.00 97.81 85 ILE A O 1
ATOM 635 N N . GLY A 1 86 ? -0.725 9.651 -2.107 1.00 97.75 86 GLY A N 1
ATOM 636 C CA . GLY A 1 86 ? -1.706 10.716 -1.930 1.00 97.75 86 GLY A CA 1
ATOM 637 C C . GLY A 1 86 ? -3.064 10.193 -1.461 1.00 97.75 86 GLY A C 1
ATOM 638 O O . GLY A 1 86 ? -3.673 10.804 -0.588 1.00 97.75 86 GLY A O 1
ATOM 639 N N . LYS A 1 87 ? -3.530 9.070 -2.019 1.00 96.69 87 LYS A N 1
ATOM 640 C CA . LYS A 1 87 ? -4.775 8.404 -1.620 1.00 96.69 87 LYS A CA 1
ATOM 641 C C . LYS A 1 87 ? -4.681 7.866 -0.196 1.00 96.69 87 LYS A C 1
ATOM 643 O O . LYS A 1 87 ? -5.536 8.207 0.608 1.00 96.69 87 LYS A O 1
ATOM 648 N N . PHE A 1 88 ? -3.629 7.113 0.113 1.00 97.62 88 PHE A N 1
ATOM 649 C CA . PHE A 1 88 ? -3.388 6.576 1.449 1.00 97.62 88 PHE A CA 1
ATOM 650 C C . PHE A 1 88 ? -3.395 7.683 2.511 1.00 97.62 88 PHE A C 1
ATOM 652 O O . PHE A 1 88 ? -4.151 7.611 3.472 1.00 97.62 88 PHE A O 1
ATOM 659 N N . ARG A 1 89 ? -2.648 8.771 2.280 1.00 96.75 89 ARG A N 1
ATOM 660 C CA . ARG A 1 89 ? -2.561 9.900 3.216 1.00 96.75 89 ARG A CA 1
ATOM 661 C C . ARG A 1 89 ? -3.899 10.604 3.452 1.00 96.75 89 ARG A C 1
ATOM 663 O O . ARG A 1 89 ? -4.138 11.064 4.559 1.00 96.75 89 ARG A O 1
ATOM 670 N N . ARG A 1 90 ? -4.753 10.729 2.429 1.00 96.19 90 ARG A N 1
ATOM 671 C CA . ARG A 1 90 ? -6.062 11.399 2.562 1.00 96.19 90 ARG A CA 1
ATOM 672 C C . ARG A 1 90 ? -7.048 10.632 3.442 1.00 96.19 90 ARG A C 1
ATOM 674 O O . ARG A 1 90 ? -7.982 11.251 3.934 1.00 96.19 90 ARG A O 1
ATOM 681 N N . ASN A 1 91 ? -6.840 9.332 3.626 1.00 92.56 91 ASN A N 1
ATOM 682 C CA . ASN A 1 91 ? -7.700 8.505 4.463 1.00 92.56 91 ASN A CA 1
ATOM 683 C C . ASN A 1 91 ? -7.303 8.548 5.949 1.00 92.56 91 ASN A C 1
ATOM 685 O O . ASN A 1 91 ? -8.087 8.116 6.784 1.00 92.56 91 ASN A O 1
ATOM 689 N N . LEU A 1 92 ? -6.117 9.073 6.282 1.00 94.88 92 LEU A N 1
ATOM 690 C CA . LEU A 1 92 ? -5.606 9.110 7.653 1.00 94.88 92 LEU A CA 1
ATOM 691 C C . LEU A 1 92 ? -6.154 10.304 8.442 1.00 94.88 92 LEU A C 1
ATOM 693 O O . LEU A 1 92 ? -6.121 11.446 7.979 1.00 94.88 92 LEU A O 1
ATOM 697 N N . GLN A 1 93 ? -6.562 10.040 9.677 1.00 93.69 93 GLN A N 1
ATOM 698 C CA . GLN A 1 93 ? -6.968 11.009 10.688 1.00 93.69 93 GLN A CA 1
ATOM 699 C C . GLN A 1 93 ? -6.123 10.848 11.967 1.00 93.69 93 GLN A C 1
ATOM 701 O O . GLN A 1 93 ? -5.511 9.798 12.192 1.00 93.69 93 GLN A O 1
ATOM 706 N N . PRO A 1 94 ? -6.045 11.879 12.833 1.00 91.94 94 PRO A N 1
ATOM 707 C CA . PRO A 1 94 ? -5.401 11.740 14.136 1.00 91.94 94 PRO A CA 1
ATOM 708 C C . PRO A 1 94 ? -6.030 10.599 14.947 1.00 91.94 94 PRO A C 1
ATOM 710 O O . PRO A 1 94 ? -7.240 10.574 15.149 1.00 91.94 94 PRO A O 1
ATOM 713 N N . GLY A 1 95 ? -5.198 9.676 15.430 1.00 91.06 95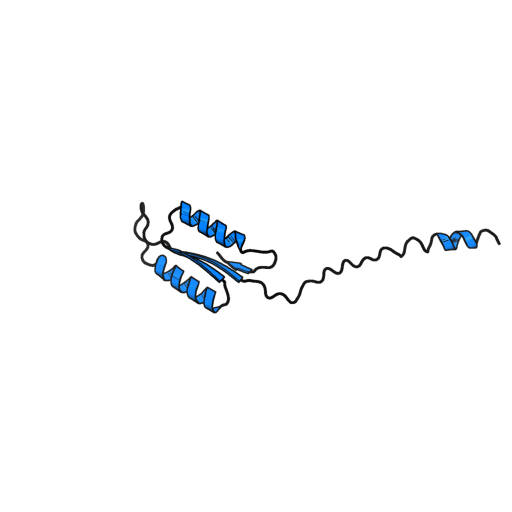 GLY A N 1
ATOM 714 C CA . GLY A 1 95 ? -5.645 8.497 16.181 1.00 91.06 95 GLY A CA 1
ATOM 715 C C . GLY A 1 95 ? -5.754 7.209 15.357 1.00 91.06 95 GLY A C 1
ATOM 716 O O . GLY A 1 95 ? -5.945 6.145 15.947 1.00 91.06 95 GLY A O 1
ATOM 717 N N . ASP A 1 96 ? -5.572 7.268 14.036 1.00 94.62 96 ASP A N 1
ATOM 718 C CA . ASP A 1 96 ? -5.544 6.075 13.187 1.00 94.62 96 ASP A CA 1
ATOM 719 C C . ASP A 1 96 ? -4.252 5.266 13.335 1.00 94.62 96 ASP A C 1
ATOM 721 O O . ASP A 1 96 ? -3.170 5.785 13.620 1.00 94.62 96 ASP A O 1
ATOM 725 N N . VAL A 1 97 ? -4.362 3.964 13.076 1.00 95.25 97 VAL A N 1
ATOM 726 C CA . VAL A 1 97 ? -3.221 3.055 12.949 1.00 95.25 97 VAL A CA 1
ATOM 727 C C . VAL A 1 97 ? -2.857 2.969 11.472 1.00 95.25 97 VAL A C 1
ATOM 729 O O . VAL A 1 97 ? -3.694 2.627 10.636 1.00 95.25 97 VAL A O 1
ATOM 732 N N . SER A 1 98 ? -1.599 3.247 11.138 1.00 95.94 98 SER A N 1
ATOM 733 C CA . SER A 1 98 ? -1.122 3.222 9.754 1.00 95.94 98 SER A CA 1
ATOM 734 C C . SER A 1 98 ? 0.107 2.329 9.587 1.00 95.94 98 SER A C 1
ATOM 736 O O . SER A 1 98 ? 0.948 2.252 10.481 1.00 95.94 98 SER A O 1
ATOM 738 N N . LEU A 1 99 ? 0.187 1.638 8.448 1.00 96.69 99 LEU A N 1
ATOM 739 C CA . LEU A 1 99 ? 1.309 0.782 8.049 1.00 96.69 99 LEU A CA 1
ATOM 740 C C . LEU A 1 99 ? 1.639 1.026 6.567 1.00 96.69 99 LEU A C 1
ATOM 742 O O . LEU A 1 99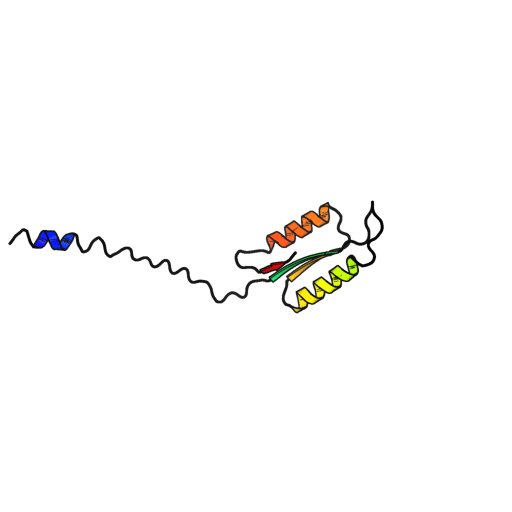 ? 0.726 1.184 5.758 1.00 96.69 99 LEU A O 1
ATOM 746 N N . PHE A 1 100 ? 2.919 1.081 6.202 1.00 91.31 100 PHE A N 1
ATOM 747 C CA . PHE A 1 100 ? 3.371 1.257 4.817 1.00 91.31 100 PHE A CA 1
ATOM 748 C C . PHE A 1 100 ? 4.689 0.528 4.556 1.00 91.31 100 PHE A C 1
ATOM 750 O O . PHE A 1 100 ? 5.407 0.257 5.546 1.00 91.31 100 PHE A O 1
#

Mean predicted aligned error: 12.24 Å

Secondary structure (DSSP, 8-state):
--SSSSSSSSSSSSS-----------TT----EEEEEEE----SSS---TTHHHHHHHHHHHHHHTT-EEEEEES--HHHHHHHHHHHHHT--TT-EEE-

Solvent-accessible surface area (backbone atoms only — not comparable to full-atom values): 6213 Å² total; per-residue (Å²): 139,75,71,73,67,64,64,62,65,66,69,74,74,76,77,78,84,77,73,78,81,73,75,69,75,74,85,77,71,80,57,55,34,39,31,48,38,75,10,56,23,78,49,91,92,49,79,66,41,93,49,30,47,59,51,31,50,53,52,45,48,56,41,40,78,73,60,28,53,63,50,75,44,62,59,60,52,75,68,54,47,54,49,52,54,53,52,54,57,71,74,62,57,97,75,46,46,76,50,112

Nearest PDB structures (foldseek):
  8v4x-assembly2_D  TM=9.465E-01  e=4.971E-03  Homo sapiens
  7a41-assembly1_A  TM=9.235E-01  e=9.617E-03  Homo sapiens
  1sc4-assembly1_A-2  TM=7.713E-01  e=4.388E-02  Homo sapiens
  6kmv-assembly14_Z  TM=7.481E-01  e=1.181E-01  Mus musculus
  6kmu-assembly1_A  TM=7.916E-01  e=3.178E-01  Mus musculus

Foldseek 3Di:
DPPVVVVVVVVVPPPPPPPPPPPVPVPPDPAAAEEEFEFEADDPPDHGDVCRQVVSVVVQVVCVVVRYDYQYHYNDDPVRVVVSVVVRVVVDDPRHHYYD

Radius of gyration: 28.2 Å; Cα contacts (8 Å, |Δi|>4): 106; chains: 1; bounding box: 33×61×79 Å

Sequence (100 aa):
MSKICLLCACLLFLAGLSTPAASEAQIGQRSHRYALVIGNSAYRYAPSLPNGVNDAKAIAQVLRETGFEVTLGLDAEASTFRQLIGKFRRNLQPGDVSLF